Protein AF-A0A661KFL7-F1 (afdb_monomer)

Structure (mmCIF, N/CA/C/O b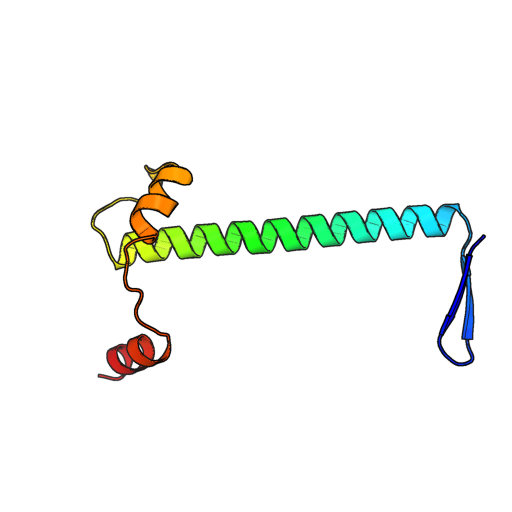ackbone):
data_AF-A0A661KFL7-F1
#
_entry.id   AF-A0A661KFL7-F1
#
loop_
_atom_site.group_PDB
_atom_site.id
_atom_site.type_symbol
_atom_site.label_atom_id
_atom_site.label_alt_id
_atom_site.label_comp_id
_atom_site.label_asym_id
_atom_site.label_entity_id
_atom_site.label_seq_id
_atom_site.pdbx_PDB_ins_code
_atom_site.Cartn_x
_atom_site.Cartn_y
_atom_site.Cartn_z
_atom_site.occupancy
_atom_site.B_iso_or_equiv
_atom_site.auth_seq_id
_atom_site.auth_comp_id
_atom_site.auth_asym_id
_atom_site.auth_atom_id
_atom_site.pdbx_PDB_model_num
ATOM 1 N N . MET A 1 1 ? 22.117 -7.626 -29.005 1.00 64.56 1 MET A N 1
ATOM 2 C CA . MET A 1 1 ? 21.249 -7.463 -30.191 1.00 64.56 1 MET A CA 1
ATOM 3 C C . MET A 1 1 ? 20.113 -8.462 -30.092 1.00 64.56 1 MET A C 1
ATOM 5 O O . MET A 1 1 ? 20.325 -9.655 -30.303 1.00 64.56 1 MET A O 1
ATOM 9 N N . LEU A 1 2 ? 18.923 -7.980 -29.742 1.00 72.25 2 LEU A N 1
ATOM 10 C CA . LEU A 1 2 ? 17.734 -8.802 -29.537 1.00 72.25 2 LEU A CA 1
ATOM 11 C C . LEU A 1 2 ? 16.789 -8.622 -30.733 1.00 72.25 2 LEU A C 1
ATOM 13 O O . LEU A 1 2 ? 16.454 -7.500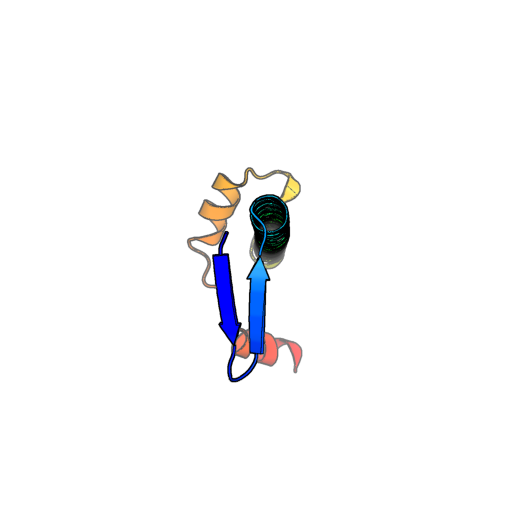 -31.096 1.00 72.25 2 LEU A O 1
ATOM 17 N N . THR A 1 3 ? 1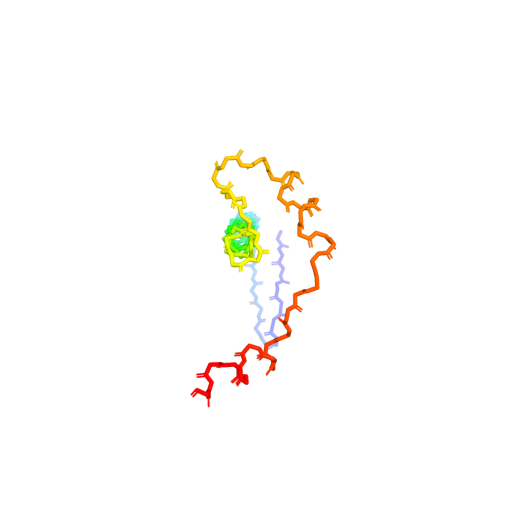6.349 -9.707 -31.372 1.00 73.94 3 THR A N 1
ATOM 18 C CA . THR A 1 3 ? 15.303 -9.626 -32.407 1.00 73.94 3 THR A CA 1
ATOM 19 C C . THR A 1 3 ? 13.970 -10.038 -31.802 1.00 73.94 3 THR A C 1
ATOM 21 O O . THR A 1 3 ? 13.771 -11.211 -31.490 1.00 73.94 3 THR A O 1
ATOM 24 N N . ILE A 1 4 ? 13.048 -9.088 -31.653 1.00 75.38 4 ILE A N 1
ATOM 25 C CA . ILE A 1 4 ? 11.695 -9.348 -31.153 1.00 75.38 4 ILE A CA 1
ATOM 26 C C . ILE A 1 4 ? 10.769 -9.541 -32.354 1.00 75.38 4 ILE A C 1
ATOM 28 O O . ILE A 1 4 ? 10.655 -8.660 -33.208 1.00 75.38 4 ILE A O 1
ATOM 32 N N . ARG A 1 5 ? 10.088 -10.690 -32.427 1.00 72.88 5 ARG A N 1
ATOM 33 C CA . ARG A 1 5 ? 9.034 -10.950 -33.418 1.00 72.88 5 ARG A CA 1
ATOM 34 C C . ARG A 1 5 ? 7.663 -10.916 -32.755 1.00 72.88 5 ARG A C 1
ATOM 36 O O . ARG A 1 5 ? 7.415 -11.674 -31.822 1.00 72.88 5 ARG A O 1
ATOM 43 N N . VAL A 1 6 ? 6.776 -10.064 -33.262 1.00 76.12 6 VAL A N 1
ATOM 44 C CA . VAL A 1 6 ? 5.368 -9.987 -32.850 1.00 76.12 6 VAL A CA 1
ATOM 45 C C . VAL A 1 6 ? 4.510 -10.154 -34.101 1.00 76.12 6 VAL A C 1
ATOM 47 O O . VAL A 1 6 ? 4.406 -9.239 -34.920 1.00 76.12 6 VAL A O 1
ATOM 50 N N . GLY A 1 7 ? 3.927 -11.345 -34.267 1.00 80.38 7 GLY A N 1
ATOM 51 C CA . GLY A 1 7 ? 3.249 -11.731 -35.508 1.00 80.38 7 GLY A CA 1
ATOM 52 C C . GLY A 1 7 ? 4.204 -11.667 -36.704 1.00 80.38 7 GLY A C 1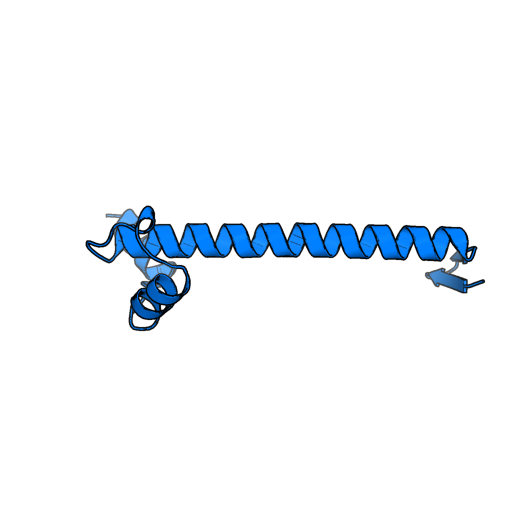
ATOM 53 O O . GLY A 1 7 ? 5.322 -12.176 -36.633 1.00 80.38 7 GLY A O 1
ATOM 54 N N . ASP A 1 8 ? 3.787 -10.979 -37.767 1.00 80.69 8 ASP A N 1
ATOM 55 C CA . ASP A 1 8 ? 4.564 -10.840 -39.008 1.00 80.69 8 ASP A CA 1
ATOM 56 C C . ASP A 1 8 ? 5.619 -9.718 -38.950 1.00 80.69 8 ASP A C 1
ATOM 58 O O . ASP A 1 8 ? 6.329 -9.469 -39.925 1.00 80.69 8 ASP A O 1
ATOM 62 N N . LYS A 1 9 ? 5.727 -9.003 -37.821 1.00 78.50 9 LYS A N 1
ATOM 63 C CA . LYS A 1 9 ? 6.671 -7.892 -37.643 1.00 78.50 9 LYS A CA 1
ATOM 64 C C . LYS A 1 9 ? 7.889 -8.344 -36.847 1.00 78.50 9 LYS A C 1
ATOM 66 O O . LYS A 1 9 ? 7.754 -8.984 -35.805 1.00 78.50 9 LYS A O 1
ATOM 71 N N . SER A 1 10 ? 9.077 -7.959 -37.309 1.00 69.19 10 SER A N 1
ATOM 72 C CA . SER A 1 10 ? 10.332 -8.128 -36.573 1.00 69.19 10 SER A CA 1
ATOM 73 C C . SER A 1 10 ? 10.975 -6.778 -36.292 1.00 69.19 10 SER A C 1
ATOM 75 O O . SER A 1 10 ? 11.189 -5.998 -37.219 1.00 69.19 10 SER A O 1
ATOM 77 N N . PHE A 1 11 ? 11.327 -6.545 -35.034 1.00 79.62 11 PHE A N 1
ATOM 78 C CA . PHE A 1 11 ? 12.094 -5.389 -34.590 1.00 79.62 11 PHE A CA 1
ATOM 79 C C . PHE A 1 11 ? 13.473 -5.871 -34.153 1.00 79.62 11 PHE A C 1
ATOM 81 O O . PHE A 1 11 ? 13.589 -6.898 -33.478 1.00 79.62 11 PHE A O 1
ATOM 88 N N . ILE A 1 12 ? 14.511 -5.153 -34.567 1.00 78.44 12 ILE A N 1
ATOM 89 C CA . ILE A 1 12 ? 15.871 -5.371 -34.081 1.00 78.44 12 ILE A CA 1
ATOM 90 C C . ILE A 1 12 ? 16.093 -4.313 -33.018 1.00 78.44 12 ILE A C 1
ATOM 92 O O . ILE A 1 12 ? 16.028 -3.127 -33.324 1.00 78.44 12 ILE A O 1
ATOM 96 N N . LEU A 1 13 ? 16.306 -4.761 -31.789 1.00 76.88 13 LEU A N 1
ATOM 97 C CA . LEU A 1 13 ? 16.624 -3.900 -30.672 1.00 76.88 13 LEU A CA 1
ATOM 98 C C . LEU A 1 13 ? 18.141 -3.866 -30.494 1.00 76.88 13 LEU A C 1
ATOM 100 O O . LEU A 1 13 ? 18.802 -4.914 -30.396 1.00 76.88 13 LEU A O 1
ATOM 104 N N . THR A 1 14 ? 18.688 -2.657 -30.490 1.00 84.00 14 THR A N 1
ATOM 105 C CA . THR A 1 14 ? 20.082 -2.423 -30.114 1.00 84.00 14 THR A CA 1
ATOM 106 C C . THR A 1 14 ? 20.256 -2.580 -28.603 1.00 84.00 14 THR A C 1
ATOM 108 O O . THR A 1 14 ? 19.297 -2.477 -27.839 1.00 84.00 14 THR A O 1
ATOM 111 N N . ASP A 1 15 ? 21.487 -2.824 -28.157 1.00 81.50 15 ASP A N 1
ATOM 112 C CA . ASP A 1 15 ? 21.782 -3.004 -26.727 1.00 81.50 15 ASP A CA 1
ATOM 113 C C . ASP A 1 15 ? 21.474 -1.726 -25.914 1.00 81.50 15 ASP A C 1
ATOM 115 O O . ASP A 1 15 ? 21.115 -1.796 -24.738 1.00 81.50 15 ASP A O 1
ATOM 119 N N . GLU A 1 16 ? 21.572 -0.550 -26.543 1.00 83.56 16 GLU A N 1
ATOM 120 C CA . GLU A 1 16 ? 21.210 0.735 -25.933 1.00 83.56 16 GLU A CA 1
ATOM 121 C C . GLU A 1 16 ? 19.694 0.884 -25.760 1.00 83.56 16 GLU A C 1
ATOM 123 O O . GLU A 1 16 ? 19.235 1.275 -24.686 1.00 83.56 16 GLU A O 1
ATOM 128 N N . GLU A 1 17 ? 18.909 0.520 -26.777 1.00 79.81 17 GLU A N 1
ATOM 129 C CA . GLU A 1 17 ? 17.444 0.511 -26.695 1.00 79.81 17 GLU A CA 1
ATOM 130 C C . GLU A 1 17 ? 16.943 -0.523 -25.680 1.00 79.81 17 GLU A C 1
ATOM 132 O O . GLU A 1 17 ? 15.965 -0.273 -24.979 1.00 79.81 17 GLU A O 1
ATOM 137 N N . GLU A 1 18 ? 17.625 -1.664 -25.551 1.00 81.44 18 GLU A N 1
ATOM 138 C CA . GLU A 1 18 ? 17.283 -2.695 -24.563 1.00 81.44 18 GLU A CA 1
ATOM 139 C C . GLU A 1 18 ? 17.458 -2.150 -23.149 1.00 81.44 18 GLU A C 1
ATOM 141 O O . GLU A 1 18 ? 16.568 -2.266 -22.305 1.00 81.44 18 GLU A O 1
ATOM 146 N N . LYS A 1 19 ? 18.585 -1.477 -22.911 1.00 82.75 19 LYS A N 1
ATOM 147 C CA . LYS A 1 19 ? 18.875 -0.837 -21.631 1.00 82.75 19 LYS A CA 1
ATOM 148 C C . LYS A 1 19 ? 17.886 0.284 -21.302 1.00 82.75 19 LYS A C 1
ATOM 150 O O . LYS A 1 19 ? 17.482 0.407 -20.144 1.00 82.75 19 LYS A O 1
ATOM 155 N N . ALA A 1 20 ? 17.484 1.078 -22.296 1.00 81.50 20 ALA A N 1
ATOM 156 C CA . ALA A 1 20 ? 16.474 2.118 -22.120 1.00 81.50 20 ALA A CA 1
ATOM 157 C C . ALA A 1 20 ? 15.115 1.510 -21.737 1.00 81.50 20 ALA A C 1
ATOM 159 O O . ALA A 1 20 ? 14.540 1.904 -20.727 1.00 81.50 20 ALA A O 1
ATOM 160 N N . LEU A 1 21 ? 14.664 0.473 -22.454 1.00 83.69 21 LEU A N 1
ATOM 161 C CA . LEU A 1 21 ? 13.410 -0.218 -22.142 1.00 83.69 21 LEU A CA 1
ATOM 162 C C . LEU A 1 21 ? 13.410 -0.846 -20.746 1.00 83.69 21 LEU A C 1
ATOM 164 O O . LEU A 1 21 ? 12.400 -0.776 -20.051 1.00 83.69 21 LEU A O 1
ATOM 168 N N . LEU A 1 22 ? 14.520 -1.455 -20.321 1.00 85.50 22 LEU A N 1
ATOM 169 C CA . LEU A 1 22 ? 14.639 -2.001 -18.966 1.00 85.50 22 LEU A CA 1
ATOM 170 C C . LEU A 1 22 ? 14.509 -0.906 -17.903 1.00 85.50 22 LEU A C 1
ATOM 172 O O . LEU A 1 22 ? 13.804 -1.099 -16.916 1.00 85.50 22 LEU A O 1
ATOM 176 N N . THR A 1 23 ? 15.134 0.249 -18.137 1.00 88.31 23 THR A N 1
ATOM 177 C CA . THR A 1 23 ? 15.040 1.407 -17.236 1.00 88.31 23 THR A CA 1
ATOM 178 C C . THR A 1 23 ? 13.597 1.913 -17.155 1.00 88.31 23 THR A C 1
ATOM 180 O O . THR A 1 23 ? 13.056 2.059 -16.061 1.00 88.31 23 THR A O 1
ATOM 183 N N . ASP A 1 24 ? 12.927 2.070 -18.300 1.00 86.75 24 ASP A N 1
ATOM 184 C CA . ASP A 1 24 ? 11.520 2.482 -18.353 1.00 86.75 24 ASP A CA 1
ATOM 185 C C . ASP A 1 24 ? 10.604 1.478 -17.628 1.00 86.75 24 ASP A C 1
ATOM 187 O O . ASP A 1 24 ? 9.668 1.859 -16.920 1.00 86.75 24 ASP A O 1
ATOM 191 N N . MET A 1 25 ? 10.868 0.174 -17.775 1.00 87.75 25 MET A N 1
ATOM 192 C CA . MET A 1 25 ? 10.121 -0.874 -17.075 1.00 87.75 25 MET A CA 1
ATOM 193 C C . MET A 1 25 ? 10.322 -0.816 -15.555 1.00 87.75 25 MET A C 1
ATOM 195 O O . MET A 1 25 ? 9.350 -0.987 -14.812 1.00 87.75 25 MET A O 1
ATOM 199 N N . GLU A 1 26 ? 11.545 -0.565 -15.085 1.00 92.38 26 GLU A N 1
ATOM 200 C CA . GLU A 1 26 ? 11.839 -0.371 -13.661 1.00 92.38 26 GLU A CA 1
ATOM 201 C C . GLU A 1 26 ? 11.124 0.864 -13.096 1.00 92.38 26 GLU A C 1
ATOM 203 O O . GLU A 1 26 ? 10.518 0.783 -12.022 1.00 92.38 26 GLU A O 1
ATOM 208 N N . ASP A 1 27 ? 11.109 1.970 -13.839 1.00 90.75 27 ASP A N 1
ATOM 209 C CA . ASP A 1 27 ? 10.419 3.200 -13.446 1.00 90.75 27 ASP A CA 1
ATOM 210 C C . ASP A 1 27 ? 8.901 3.001 -13.354 1.00 90.75 27 ASP A C 1
ATOM 212 O O . ASP A 1 27 ? 8.272 3.394 -12.363 1.00 90.75 27 ASP A O 1
ATOM 216 N N . ILE A 1 28 ? 8.299 2.326 -14.341 1.00 91.62 28 ILE A N 1
ATOM 217 C CA . ILE A 1 28 ? 6.876 1.961 -14.309 1.00 91.62 28 ILE A CA 1
ATOM 218 C C . ILE A 1 28 ? 6.589 1.085 -13.090 1.00 91.62 28 ILE A C 1
ATOM 220 O O . ILE A 1 28 ? 5.627 1.338 -12.358 1.00 91.62 28 ILE A O 1
ATOM 224 N N . TYR A 1 29 ? 7.416 0.069 -12.842 1.00 89.75 29 TYR A N 1
ATOM 225 C CA . TYR A 1 29 ? 7.257 -0.801 -11.683 1.00 89.75 29 TYR A CA 1
ATOM 226 C C . TYR A 1 29 ? 7.308 -0.010 -10.371 1.00 89.75 29 TYR A C 1
ATOM 228 O O . TYR A 1 29 ? 6.423 -0.165 -9.523 1.00 89.75 29 TYR A O 1
ATOM 236 N N . LEU A 1 30 ? 8.297 0.874 -10.213 1.00 95.50 30 LEU A N 1
ATOM 237 C CA . LEU A 1 30 ? 8.440 1.711 -9.027 1.00 95.50 30 LEU A CA 1
ATOM 238 C C . LEU A 1 30 ? 7.229 2.630 -8.842 1.00 95.50 30 LEU A C 1
ATOM 240 O O . LEU A 1 30 ? 6.712 2.766 -7.729 1.00 95.50 30 LEU A O 1
ATOM 244 N N . TRP A 1 31 ? 6.735 3.223 -9.928 1.00 94.81 31 TRP A N 1
ATOM 245 C CA . TRP A 1 31 ? 5.547 4.066 -9.903 1.00 94.81 31 TRP A CA 1
ATOM 246 C C . TRP A 1 31 ? 4.298 3.291 -9.460 1.00 94.81 31 TRP A C 1
ATOM 248 O O . TRP A 1 31 ? 3.614 3.719 -8.524 1.00 94.81 31 TRP A O 1
ATOM 258 N N . VAL A 1 32 ? 4.030 2.124 -10.061 1.00 92.12 32 VAL A N 1
ATOM 259 C CA . VAL A 1 32 ? 2.891 1.266 -9.691 1.00 92.12 32 VAL A CA 1
ATOM 260 C C . VAL A 1 32 ? 3.001 0.830 -8.232 1.00 92.12 32 VAL A C 1
ATOM 262 O O . VAL A 1 32 ? 2.026 0.923 -7.483 1.00 92.12 32 VAL A O 1
ATOM 265 N N . LYS A 1 33 ? 4.188 0.395 -7.799 1.00 94.06 33 LYS A N 1
ATOM 266 C CA . LYS A 1 33 ? 4.434 -0.024 -6.417 1.00 94.06 33 LYS A CA 1
ATOM 267 C C . LYS A 1 33 ? 4.120 1.103 -5.434 1.00 94.06 33 LYS A C 1
ATOM 269 O O . LYS A 1 33 ? 3.332 0.903 -4.511 1.00 94.06 33 LYS A O 1
ATOM 274 N N . ASN A 1 34 ? 4.657 2.299 -5.670 1.00 95.00 34 ASN A N 1
ATOM 275 C CA . ASN A 1 34 ? 4.416 3.462 -4.817 1.00 95.00 34 ASN A CA 1
ATOM 276 C C . ASN A 1 34 ? 2.934 3.857 -4.786 1.00 95.00 34 ASN A C 1
ATOM 278 O O . ASN A 1 34 ? 2.402 4.203 -3.729 1.00 95.00 34 ASN A O 1
ATOM 282 N N . LEU A 1 35 ? 2.245 3.790 -5.929 1.00 94.25 35 LEU A N 1
ATOM 283 C CA . LEU A 1 35 ? 0.813 4.067 -6.015 1.00 94.25 35 LEU A CA 1
ATOM 284 C C . LEU A 1 35 ? 0.004 3.096 -5.142 1.00 94.25 35 LEU A C 1
ATOM 286 O O . LEU A 1 35 ? -0.837 3.528 -4.347 1.00 94.25 35 LEU A O 1
ATOM 290 N N . VAL A 1 36 ? 0.279 1.795 -5.265 1.00 93.56 36 VAL A N 1
ATOM 291 C CA . VAL A 1 36 ? -0.399 0.745 -4.494 1.00 93.56 36 VAL A CA 1
ATOM 292 C C . VAL A 1 36 ? -0.109 0.898 -3.002 1.00 93.56 36 VAL A C 1
ATOM 294 O O . VAL A 1 36 ? -1.045 0.924 -2.202 1.00 93.56 36 VAL A O 1
ATOM 297 N N . GLU A 1 37 ? 1.153 1.073 -2.610 1.00 92.44 37 GLU A N 1
ATOM 298 C CA . GLU A 1 37 ? 1.544 1.249 -1.205 1.00 92.44 37 GLU A CA 1
ATOM 299 C C . GLU A 1 37 ? 0.883 2.481 -0.569 1.00 92.44 37 GLU A C 1
ATOM 301 O O . GLU A 1 37 ? 0.349 2.406 0.544 1.00 92.44 37 GLU A O 1
ATOM 306 N N . ASN A 1 38 ? 0.840 3.604 -1.291 1.00 94.06 38 ASN A N 1
ATOM 307 C CA . ASN A 1 38 ? 0.159 4.811 -0.829 1.00 94.06 38 ASN A CA 1
ATOM 308 C C . ASN A 1 38 ? -1.345 4.586 -0.671 1.00 94.06 38 ASN A C 1
ATOM 310 O O . ASN A 1 38 ? -1.930 5.015 0.329 1.00 94.06 38 ASN A O 1
ATOM 314 N N . LYS A 1 39 ? -1.981 3.885 -1.617 1.00 92.56 39 LYS A N 1
ATOM 315 C CA . LYS A 1 39 ? -3.410 3.590 -1.520 1.00 92.56 39 LYS A CA 1
ATOM 316 C C . LYS A 1 39 ? -3.718 2.684 -0.333 1.00 92.56 39 LYS A C 1
ATOM 318 O O . LYS A 1 39 ? -4.673 2.954 0.393 1.00 92.56 39 LYS A O 1
ATOM 323 N N . VAL A 1 40 ? -2.899 1.658 -0.103 1.00 89.25 40 VAL A N 1
ATOM 324 C CA . VAL A 1 40 ? -3.023 0.767 1.058 1.00 89.25 40 VAL A CA 1
ATOM 325 C C . VAL A 1 40 ? -2.932 1.568 2.356 1.00 89.25 40 VAL A C 1
ATOM 327 O O . VAL A 1 40 ? -3.804 1.426 3.210 1.00 89.25 40 VAL A O 1
ATOM 330 N N . ARG A 1 41 ? -1.954 2.476 2.485 1.00 90.31 41 ARG A N 1
ATOM 331 C CA . ARG A 1 41 ? -1.820 3.351 3.663 1.00 90.31 41 ARG A CA 1
ATOM 332 C C . ARG A 1 41 ? -3.073 4.198 3.904 1.00 90.31 41 ARG A C 1
ATOM 334 O O . ARG A 1 41 ? -3.571 4.232 5.022 1.00 90.31 41 ARG A O 1
ATOM 341 N N . GLN A 1 42 ? -3.614 4.831 2.864 1.00 91.75 42 GLN A N 1
ATOM 342 C CA . GLN A 1 42 ? -4.839 5.633 2.982 1.00 91.75 42 GLN A CA 1
ATOM 343 C C . GLN A 1 42 ? -6.048 4.795 3.410 1.00 91.75 42 GLN A C 1
ATOM 345 O O . GLN A 1 42 ? -6.873 5.246 4.199 1.00 91.75 42 GLN A O 1
ATOM 350 N N . VAL A 1 43 ? -6.171 3.574 2.883 1.00 91.19 43 VAL A N 1
ATOM 351 C CA . VAL A 1 43 ? -7.271 2.670 3.242 1.00 91.19 43 VAL A CA 1
ATOM 352 C C . VAL A 1 43 ? -7.159 2.227 4.699 1.00 91.19 43 VAL A C 1
ATOM 354 O O . VAL A 1 43 ? -8.167 2.245 5.399 1.00 91.19 43 VAL A O 1
ATOM 357 N N . ILE A 1 44 ? -5.954 1.874 5.149 1.00 90.88 44 ILE A N 1
ATOM 358 C CA . ILE A 1 44 ? -5.647 1.539 6.545 1.00 90.88 44 ILE A CA 1
ATOM 359 C C . ILE A 1 44 ? -6.043 2.696 7.466 1.00 90.88 44 ILE A C 1
ATOM 361 O O . ILE A 1 44 ? -6.781 2.486 8.424 1.00 90.88 44 ILE A O 1
ATOM 365 N N . ASP A 1 45 ? -5.605 3.914 7.148 1.00 93.00 45 ASP A N 1
ATOM 366 C CA . ASP A 1 45 ? -5.882 5.097 7.967 1.00 93.00 45 ASP A CA 1
ATOM 367 C C . ASP A 1 45 ? -7.386 5.362 8.074 1.00 93.00 45 ASP A C 1
ATOM 369 O O . ASP A 1 45 ? -7.906 5.533 9.175 1.00 93.00 45 ASP A O 1
ATOM 373 N N . ARG A 1 46 ? -8.101 5.275 6.948 1.00 91.06 46 ARG A N 1
ATOM 374 C CA . ARG A 1 46 ? -9.559 5.412 6.915 1.00 91.06 46 ARG A CA 1
ATOM 375 C C . ARG A 1 46 ? -10.267 4.338 7.745 1.00 91.06 46 ARG A C 1
ATOM 377 O O . ARG A 1 46 ? -11.222 4.647 8.440 1.00 91.06 46 ARG A O 1
ATOM 384 N N . ILE A 1 47 ? -9.828 3.080 7.680 1.00 90.19 47 ILE A N 1
ATOM 385 C CA . ILE A 1 47 ? -10.417 1.994 8.483 1.00 90.19 47 ILE A CA 1
ATOM 386 C C . ILE A 1 47 ? -10.237 2.267 9.977 1.00 90.19 47 ILE A C 1
ATOM 388 O O . ILE A 1 47 ? -11.169 2.055 10.747 1.00 90.19 47 ILE A O 1
ATOM 392 N N . ILE A 1 48 ? -9.056 2.736 10.382 1.00 91.12 48 ILE A N 1
ATOM 393 C CA . ILE A 1 48 ? -8.768 3.068 11.780 1.00 91.12 48 ILE A CA 1
ATOM 394 C C . ILE A 1 48 ? -9.667 4.216 12.250 1.00 91.12 48 ILE A C 1
ATOM 396 O O . ILE A 1 48 ? -10.246 4.100 13.325 1.00 91.12 48 ILE A O 1
ATOM 400 N N . GLU A 1 49 ? -9.846 5.264 11.442 1.00 91.69 49 GLU A N 1
ATOM 401 C CA . GLU A 1 49 ? -10.767 6.374 11.746 1.00 91.69 49 GLU A CA 1
ATOM 402 C C . GLU A 1 49 ? -12.239 5.934 11.798 1.00 91.69 49 GLU A C 1
ATOM 404 O O . GLU A 1 49 ? -12.986 6.400 12.650 1.00 91.69 49 GLU A O 1
ATOM 409 N N . GLU A 1 50 ? -12.670 5.042 10.898 1.00 88.12 50 GLU A N 1
ATOM 410 C CA . GLU A 1 50 ? -14.065 4.580 10.817 1.00 88.12 50 GLU A CA 1
ATOM 411 C C . GLU A 1 50 ? -14.443 3.583 11.926 1.00 88.12 50 GLU A C 1
ATOM 413 O O . GLU A 1 50 ? -15.614 3.494 12.289 1.00 88.12 50 GLU A O 1
ATOM 418 N N . GLN A 1 51 ? -13.497 2.764 12.395 1.00 87.25 51 GLN A N 1
ATOM 419 C CA . GLN A 1 51 ? -13.789 1.580 13.221 1.00 87.25 51 GLN A CA 1
ATOM 420 C C . GLN A 1 51 ? -13.166 1.632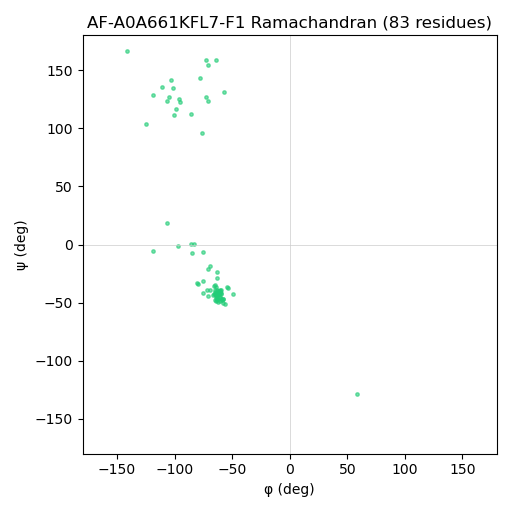 14.621 1.00 87.25 51 GLN A C 1
ATOM 422 O O . GLN A 1 51 ? -13.397 0.726 15.420 1.00 87.25 51 GLN A O 1
ATOM 427 N N . THR A 1 52 ? -12.349 2.643 14.928 1.00 87.31 52 THR A N 1
ATOM 428 C CA . THR A 1 52 ? -11.654 2.757 16.217 1.00 87.31 52 THR A CA 1
ATOM 429 C C . THR A 1 52 ? -11.605 4.209 16.694 1.00 87.31 52 THR A C 1
ATOM 431 O O . THR A 1 52 ? -11.827 5.132 15.921 1.00 87.31 52 THR A O 1
ATOM 434 N N . GLU A 1 53 ? -11.257 4.428 17.962 1.00 88.94 53 GLU A N 1
ATOM 435 C CA . GLU A 1 53 ? -11.046 5.777 18.519 1.00 88.94 53 GLU A CA 1
ATOM 436 C C . GLU A 1 53 ? -9.617 6.309 18.293 1.00 88.94 53 GLU A C 1
ATOM 438 O O . GLU A 1 53 ? -9.264 7.408 18.728 1.00 88.94 53 GLU A O 1
ATOM 443 N N . TYR A 1 54 ? -8.749 5.529 17.640 1.00 90.94 54 TYR A N 1
ATOM 444 C CA . TYR A 1 54 ? -7.360 5.916 17.438 1.00 90.94 54 TYR A CA 1
ATOM 445 C C . TYR A 1 54 ? -7.208 6.935 16.309 1.00 90.94 54 TYR A C 1
ATOM 447 O O . TYR A 1 54 ? -7.820 6.832 15.251 1.00 90.94 54 TYR A O 1
ATOM 455 N N . ASN A 1 55 ? -6.282 7.879 16.490 1.00 90.88 55 ASN A N 1
ATOM 456 C CA . ASN A 1 55 ? -5.860 8.769 15.414 1.00 90.88 55 ASN A CA 1
ATOM 457 C C . ASN A 1 55 ? -4.741 8.102 14.589 1.00 90.88 55 ASN A C 1
ATOM 459 O O . ASN A 1 55 ? -3.618 7.981 15.099 1.00 90.88 55 ASN A O 1
ATOM 463 N N . PRO A 1 56 ? -4.973 7.729 13.315 1.00 89.69 56 PRO A N 1
ATOM 464 C CA . PRO A 1 56 ? -3.976 7.036 12.502 1.00 89.69 56 PRO A CA 1
ATOM 465 C C . PRO A 1 56 ? -2.715 7.869 12.252 1.00 89.69 56 PRO A C 1
ATOM 467 O O . PRO A 1 56 ? -1.646 7.305 12.037 1.00 89.69 56 PRO A O 1
ATOM 470 N N . ARG A 1 57 ? -2.774 9.204 12.324 1.00 90.25 57 ARG A N 1
ATOM 471 C CA . ARG A 1 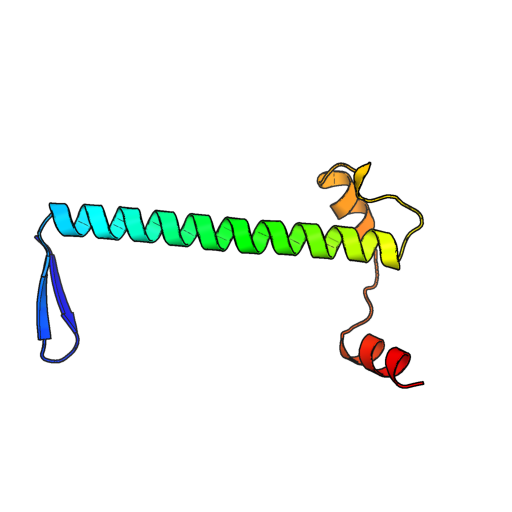57 ? -1.592 10.064 12.126 1.00 90.25 57 ARG A CA 1
ATOM 472 C C . ARG A 1 57 ? -0.567 9.948 13.255 1.00 90.25 57 ARG A C 1
ATOM 474 O O . ARG A 1 57 ? 0.582 10.325 13.058 1.00 90.25 57 ARG A O 1
ATOM 481 N N . LYS A 1 58 ? -0.971 9.438 14.423 1.00 93.31 58 LYS A N 1
ATOM 482 C CA . LYS A 1 58 ? -0.097 9.237 15.591 1.00 93.31 58 LYS A CA 1
ATOM 483 C C . LYS A 1 58 ? 0.436 7.805 15.716 1.00 93.31 58 LYS A C 1
ATOM 485 O O . LYS A 1 58 ? 1.165 7.516 16.658 1.00 93.31 58 LYS A O 1
ATOM 490 N N . LEU A 1 59 ? 0.055 6.906 14.808 1.00 91.94 59 LEU A N 1
ATOM 491 C CA . LEU A 1 59 ? 0.403 5.488 14.870 1.00 91.94 59 LEU A CA 1
ATOM 492 C C . LEU A 1 59 ? 1.525 5.142 13.889 1.00 91.94 59 LEU A C 1
ATOM 494 O O . LEU A 1 59 ? 1.529 5.611 12.749 1.00 91.94 59 LEU A O 1
ATOM 498 N N . THR A 1 60 ? 2.437 4.264 14.309 1.00 93.06 60 THR A N 1
ATOM 499 C CA . THR A 1 60 ? 3.432 3.673 13.406 1.00 93.06 60 THR A CA 1
ATOM 500 C C . THR A 1 60 ? 2.766 2.685 12.440 1.00 93.06 60 THR A C 1
ATOM 502 O O . THR A 1 60 ? 1.710 2.127 12.764 1.00 93.06 60 THR A O 1
ATOM 505 N N . PRO A 1 61 ? 3.343 2.440 11.250 1.00 88.8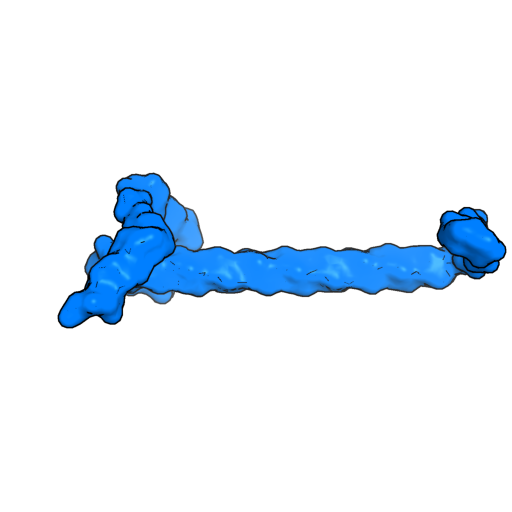8 61 PRO A N 1
ATOM 506 C CA . PRO A 1 61 ? 2.798 1.479 10.290 1.00 88.88 61 PRO A CA 1
ATOM 507 C C . PRO A 1 61 ? 2.563 0.082 10.878 1.00 88.88 61 PRO A C 1
ATOM 509 O O . PRO A 1 61 ? 1.558 -0.556 10.570 1.00 88.88 61 PRO A O 1
ATOM 512 N N . GLU A 1 62 ? 3.453 -0.382 11.752 1.00 91.50 62 GLU A N 1
ATOM 513 C CA . GLU A 1 62 ? 3.369 -1.683 12.419 1.00 91.50 62 GLU A CA 1
ATOM 514 C C . GLU A 1 62 ? 2.147 -1.721 13.333 1.00 91.50 62 GLU A C 1
ATOM 516 O O . GLU A 1 62 ? 1.313 -2.622 13.231 1.00 91.50 62 GLU A O 1
ATOM 521 N N . ARG A 1 63 ? 1.964 -0.671 14.141 1.00 91.00 63 ARG A N 1
ATOM 522 C CA . ARG A 1 63 ? 0.833 -0.579 15.062 1.00 91.00 63 ARG A CA 1
ATOM 523 C C . ARG A 1 63 ? -0.502 -0.480 14.329 1.00 91.00 63 ARG A C 1
ATOM 525 O O . ARG A 1 63 ? -1.490 -1.060 14.771 1.00 91.00 63 ARG A O 1
ATOM 532 N N . LYS A 1 64 ? -0.539 0.207 13.182 1.00 90.94 64 LYS A N 1
ATOM 533 C CA . LYS A 1 64 ? -1.724 0.238 12.311 1.00 90.94 64 LYS A CA 1
ATOM 534 C C . LYS A 1 64 ? -2.112 -1.163 11.834 1.00 90.94 64 LYS A C 1
ATOM 536 O O . LYS A 1 64 ? -3.292 -1.500 11.838 1.00 90.94 64 LYS A O 1
ATOM 541 N N . ARG A 1 65 ? -1.132 -1.993 11.456 1.00 87.44 65 ARG A N 1
ATOM 542 C CA . ARG A 1 65 ? -1.379 -3.385 11.038 1.00 87.44 65 ARG A CA 1
ATOM 543 C C . ARG A 1 65 ? -1.904 -4.236 12.189 1.00 87.44 65 ARG A C 1
ATOM 545 O O . ARG A 1 65 ? -2.853 -4.982 11.980 1.00 87.44 65 ARG A O 1
ATOM 552 N N . GLU A 1 66 ? -1.346 -4.090 13.388 1.00 91.31 66 GLU A N 1
ATOM 553 C CA . GLU A 1 66 ? -1.823 -4.793 14.589 1.00 91.31 66 GLU A CA 1
ATOM 554 C C . GLU A 1 66 ? -3.270 -4.440 14.940 1.00 91.31 66 GLU A C 1
ATOM 556 O O . GLU A 1 66 ? -4.035 -5.317 15.322 1.00 91.31 66 GLU A O 1
ATOM 561 N N . ILE A 1 67 ? -3.652 -3.168 14.789 1.00 87.19 67 ILE A N 1
ATOM 562 C CA . ILE A 1 67 ? -5.019 -2.705 15.055 1.00 87.19 67 ILE A CA 1
ATOM 563 C C . ILE A 1 67 ? -5.997 -3.252 14.016 1.00 87.19 67 ILE A C 1
ATOM 565 O O . ILE A 1 67 ? -7.106 -3.623 14.379 1.00 87.19 67 ILE A O 1
ATOM 569 N N . ILE A 1 68 ? -5.601 -3.322 12.740 1.00 85.94 68 ILE A N 1
ATOM 570 C CA . ILE A 1 68 ? -6.480 -3.781 11.655 1.00 85.94 68 ILE A 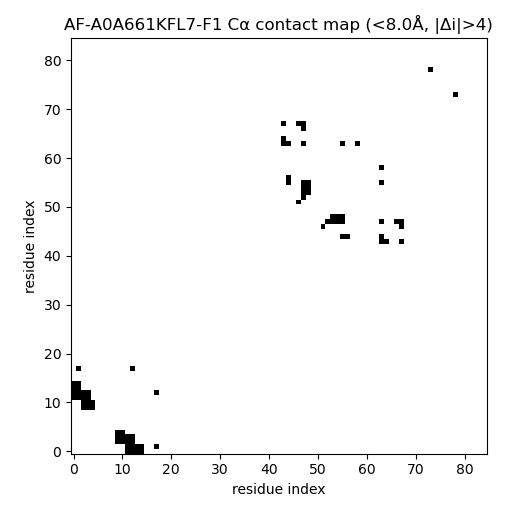CA 1
ATOM 571 C C . ILE A 1 68 ? -6.599 -5.301 11.593 1.00 85.94 68 ILE A C 1
ATOM 573 O O . ILE A 1 68 ? -7.667 -5.799 11.251 1.00 85.94 68 ILE A O 1
ATOM 577 N N . ALA A 1 69 ? -5.540 -6.043 11.922 1.00 86.12 69 ALA A N 1
ATOM 578 C CA . ALA A 1 69 ? -5.521 -7.503 11.851 1.00 86.12 69 ALA A CA 1
ATOM 579 C C . ALA A 1 69 ? -6.725 -8.198 12.533 1.00 86.12 69 ALA A C 1
ATOM 581 O O . ALA A 1 69 ? -7.269 -9.126 11.933 1.00 86.12 69 ALA A O 1
ATOM 582 N N . PRO A 1 70 ? -7.188 -7.779 13.731 1.00 87.69 70 PRO A N 1
ATOM 583 C CA . PRO A 1 70 ? -8.366 -8.367 14.365 1.00 87.69 70 PRO A CA 1
ATOM 584 C C . PRO A 1 70 ? -9.705 -7.764 13.904 1.00 87.69 70 PRO A C 1
ATOM 586 O O . PRO A 1 70 ? -10.755 -8.274 14.301 1.00 87.69 70 PRO A O 1
ATOM 589 N N . LEU A 1 71 ? -9.720 -6.687 13.107 1.00 83.69 71 LEU A N 1
ATOM 590 C CA . LEU A 1 71 ? -10.970 -6.040 12.701 1.00 83.69 71 LEU A CA 1
ATOM 591 C C . LEU A 1 71 ? -11.734 -6.913 11.705 1.00 83.69 71 LEU A C 1
ATOM 593 O O . LEU A 1 71 ? -11.263 -7.220 10.609 1.00 83.69 71 LEU A O 1
ATOM 597 N N . LYS A 1 72 ? -12.983 -7.234 12.046 1.00 76.31 72 LYS A N 1
ATOM 598 C CA . LYS A 1 72 ? -13.947 -7.747 11.070 1.00 76.31 72 LYS A CA 1
ATOM 599 C C . LYS A 1 72 ? -14.449 -6.585 10.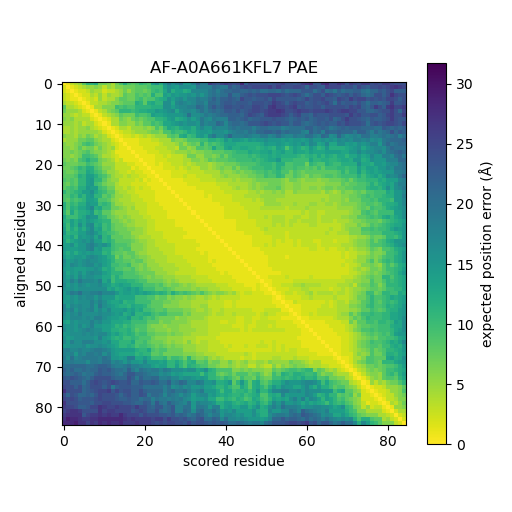223 1.00 76.31 72 LYS A C 1
ATOM 601 O O . LYS A 1 72 ? -15.358 -5.859 10.615 1.00 76.31 72 LYS A O 1
ATOM 606 N N . LEU A 1 73 ? -13.828 -6.402 9.065 1.00 75.38 73 LEU A N 1
ATOM 607 C CA . LEU A 1 73 ? -14.238 -5.380 8.112 1.00 75.38 73 LEU A CA 1
ATOM 608 C C . LEU A 1 73 ? -15.549 -5.790 7.445 1.00 75.38 73 LEU A C 1
ATOM 610 O O . LEU A 1 73 ? -15.650 -6.876 6.873 1.00 75.38 73 LEU A O 1
ATOM 614 N N . LYS A 1 74 ? -16.533 -4.889 7.485 1.00 69.69 74 LYS A N 1
ATOM 615 C CA . LYS A 1 74 ? -17.766 -5.030 6.708 1.00 69.69 74 LYS A CA 1
ATOM 616 C C . LYS A 1 74 ? -17.418 -5.164 5.228 1.00 69.69 74 LYS A C 1
ATOM 618 O O . LYS A 1 74 ? -16.647 -4.369 4.679 1.00 69.69 74 LYS A O 1
ATOM 623 N N . THR A 1 75 ? -18.006 -6.157 4.584 1.00 67.94 75 THR A N 1
ATOM 624 C CA . THR A 1 75 ? -17.888 -6.373 3.145 1.00 67.94 75 THR A CA 1
ATOM 625 C C . THR A 1 75 ? -18.513 -5.209 2.373 1.00 67.94 75 THR A C 1
ATOM 627 O O . THR A 1 75 ? -19.369 -4.479 2.879 1.00 67.94 75 THR A O 1
ATOM 630 N N . VAL A 1 76 ? -18.115 -5.036 1.109 1.00 64.81 76 VAL A N 1
ATOM 631 C CA . VAL A 1 76 ? -18.688 -4.003 0.222 1.00 64.81 76 VAL A CA 1
ATOM 632 C C . VAL A 1 76 ? -20.215 -4.131 0.135 1.00 64.81 76 VAL A C 1
ATOM 634 O O . VAL A 1 76 ? -20.925 -3.128 0.129 1.00 64.81 76 VAL A O 1
ATOM 637 N N . ALA A 1 77 ? -20.730 -5.363 0.148 1.00 62.72 77 ALA A N 1
ATOM 638 C CA . ALA A 1 77 ? -22.162 -5.639 0.148 1.00 62.72 77 ALA A CA 1
ATOM 639 C C . ALA A 1 77 ? -22.871 -5.129 1.417 1.00 62.72 77 ALA A C 1
ATOM 641 O O . ALA A 1 77 ? -23.996 -4.645 1.331 1.00 62.72 77 ALA A O 1
ATOM 642 N N . GLU A 1 78 ? -22.223 -5.206 2.580 1.00 64.81 78 GLU A N 1
ATOM 643 C CA . GLU A 1 78 ? -22.770 -4.718 3.851 1.00 64.81 78 GLU A CA 1
ATOM 644 C C . GLU A 1 78 ? -22.720 -3.189 3.937 1.00 64.81 78 GLU A C 1
ATOM 646 O O . GLU A 1 78 ? -23.720 -2.575 4.305 1.00 64.81 78 GLU A O 1
ATOM 651 N N . LYS A 1 79 ? -21.618 -2.561 3.494 1.00 61.44 79 LYS A N 1
ATOM 652 C CA . LYS A 1 79 ? -21.511 -1.090 3.418 1.00 61.44 79 LYS A CA 1
ATOM 653 C C . LYS A 1 79 ? -22.581 -0.481 2.500 1.00 61.44 79 LYS A C 1
ATOM 655 O O . LYS A 1 79 ? -23.180 0.537 2.835 1.00 61.44 79 LYS A O 1
ATOM 660 N N . ASN A 1 80 ? -22.885 -1.135 1.377 1.00 64.56 80 ASN A N 1
ATOM 661 C CA . ASN A 1 80 ? -23.914 -0.670 0.440 1.00 64.56 80 ASN A CA 1
ATOM 662 C C . ASN A 1 80 ? -25.354 -0.823 0.967 1.00 64.56 80 ASN A C 1
ATOM 664 O O . ASN A 1 80 ? -26.251 -0.143 0.471 1.00 64.56 80 ASN A O 1
ATOM 668 N N . ARG A 1 81 ? -25.601 -1.704 1.948 1.00 65.00 81 ARG A N 1
ATOM 669 C CA . ARG A 1 81 ? -26.923 -1.840 2.588 1.00 65.00 81 ARG A CA 1
ATOM 670 C C . ARG A 1 81 ? -27.167 -0.779 3.660 1.00 65.00 81 ARG A C 1
ATOM 672 O O . ARG A 1 81 ? -28.309 -0.370 3.826 1.00 65.00 81 ARG A O 1
ATOM 679 N N . GLU A 1 82 ? -26.126 -0.342 4.368 1.00 59.06 82 GLU A N 1
ATOM 680 C CA . GLU A 1 82 ? -26.230 0.724 5.377 1.00 59.06 82 GLU A CA 1
ATOM 681 C C . GLU A 1 82 ? -26.440 2.109 4.754 1.00 59.06 82 GLU A C 1
ATOM 683 O O . GLU A 1 82 ? -27.261 2.863 5.257 1.00 59.06 82 GLU A O 1
ATOM 688 N N . ASN A 1 83 ? -25.785 2.420 3.630 1.00 56.59 83 ASN A N 1
ATOM 689 C CA . ASN A 1 83 ? -25.919 3.727 2.965 1.00 56.59 83 ASN A CA 1
ATOM 690 C C . ASN A 1 83 ? -27.236 3.934 2.185 1.00 56.59 83 ASN A C 1
ATOM 692 O O . ASN A 1 83 ? -27.463 5.025 1.673 1.00 56.59 83 ASN A O 1
ATOM 696 N N . ASN A 1 84 ? -28.075 2.901 2.051 1.00 51.41 84 ASN A N 1
ATOM 697 C CA . ASN A 1 84 ? -29.358 2.944 1.330 1.00 51.41 84 ASN A CA 1
ATOM 698 C C . ASN A 1 84 ? -30.583 2.936 2.274 1.00 51.41 84 ASN A C 1
ATOM 700 O O . ASN A 1 84 ? -31.687 2.591 1.848 1.00 51.41 84 ASN A O 1
ATOM 704 N N . ARG A 1 85 ? -30.394 3.273 3.553 1.00 45.38 85 ARG A N 1
ATOM 705 C CA . ARG A 1 85 ? -31.463 3.537 4.528 1.00 45.38 85 ARG A CA 1
ATOM 706 C C . ARG A 1 85 ? -31.438 4.999 4.938 1.00 45.38 85 ARG A C 1
ATOM 708 O O . ARG A 1 85 ? -32.545 5.519 5.185 1.00 45.38 85 ARG A O 1
#

Foldseek 3Di:
DDWDDDPPDIDDDDPVNVVVVVVVVVVVVVVVVVVVVVVVLVVLQVCCVVPHPDRSVPDDPVVSCVVCVPDPDDDPVRVVVVVVD

Mean predicted aligned error: 9.92 Å

Radius of gyration: 22.42 Å; Cα contacts (8 Å, |Δi|>4): 41; chains: 1; bounding box: 53×22×58 Å

Sequence (85 aa):
MLTIRVGDKSFILTDEEEKALLTDMEDIYLWVKNLVENKVRQVIDRIIEEQTEYNPRKLTPERKREIIAPLKLKTVAEKNRENNR

Solvent-accessible surface area (backbone atoms only — not comparable to full-atom values): 5132 Å² total; per-residue (Å²): 115,49,76,50,70,60,85,96,44,75,46,79,39,48,65,66,56,49,54,49,52,52,51,53,51,50,51,50,49,52,51,53,51,52,52,52,54,52,50,52,52,52,51,53,38,50,49,36,56,74,75,45,94,54,64,51,92,81,49,54,75,68,57,51,49,62,63,49,71,78,55,83,73,77,50,74,74,53,55,58,56,63,78,73,112

pLDDT: mean 82.91, std 11.18, range [45.38, 95.5]

Secondary structure (DSSP, 8-state):
-EEEEETTEEEEEPHHHHHHHHHHHHHHHHHHHHHHHHHHHHHHHHHHHHHSS--GGGS-HHHHHHHHTT--PPPHHHHHHHTT-